Protein AF-A0A6L7X8C3-F1 (afdb_monomer_lite)

Structure (mmCIF, N/CA/C/O backbone):
data_AF-A0A6L7X8C3-F1
#
_entry.id   AF-A0A6L7X8C3-F1
#
loop_
_atom_site.group_PDB
_atom_site.id
_atom_site.type_symbol
_atom_site.label_atom_id
_atom_site.label_alt_id
_atom_site.label_comp_id
_atom_site.label_asym_id
_atom_site.label_entity_id
_atom_site.label_seq_id
_atom_site.pdbx_PDB_ins_code
_atom_site.Cartn_x
_atom_site.Cartn_y
_atom_site.Cartn_z
_atom_site.occupancy
_atom_site.B_iso_or_equiv
_atom_site.auth_seq_id
_atom_site.auth_comp_id
_atom_site.auth_asym_id
_atom_site.auth_atom_id
_atom_site.pdbx_PDB_model_num
ATOM 1 N N . MET A 1 1 ? -9.008 17.708 -23.093 1.00 43.62 1 MET A N 1
ATOM 2 C CA . MET A 1 1 ? -7.710 17.102 -23.448 1.00 43.62 1 MET A CA 1
ATOM 3 C C . MET A 1 1 ? -7.685 15.734 -22.812 1.00 43.62 1 MET A C 1
ATOM 5 O O . MET A 1 1 ? -7.375 15.624 -21.634 1.00 43.62 1 MET A O 1
ATOM 9 N N . SER A 1 2 ? -8.155 14.732 -23.547 1.00 49.38 2 SER A N 1
ATOM 10 C CA . SER A 1 2 ? -7.994 13.335 -23.157 1.00 49.38 2 SER A CA 1
ATOM 11 C C . SER A 1 2 ? -6.500 13.050 -23.226 1.00 49.38 2 SER A C 1
ATOM 13 O O . SER A 1 2 ? -5.874 13.307 -24.250 1.00 49.38 2 SER A O 1
ATOM 15 N N . ASP A 1 3 ? -5.919 12.673 -22.103 1.00 56.28 3 ASP A N 1
ATOM 16 C CA . ASP A 1 3 ? -4.502 12.371 -21.986 1.00 56.28 3 ASP A CA 1
ATOM 17 C C . ASP A 1 3 ? -4.209 11.075 -22.758 1.00 56.28 3 ASP A C 1
ATOM 19 O O . ASP A 1 3 ? -4.523 9.988 -22.284 1.00 56.28 3 ASP A O 1
ATOM 23 N N . ASP A 1 4 ? -3.661 11.207 -23.970 1.00 57.69 4 ASP A N 1
ATOM 24 C CA . ASP A 1 4 ? -3.344 10.139 -24.941 1.00 57.69 4 ASP A CA 1
ATOM 25 C C . ASP A 1 4 ? -2.161 9.246 -24.503 1.00 57.69 4 ASP A C 1
ATOM 27 O O . ASP A 1 4 ? -1.467 8.620 -25.308 1.00 57.69 4 ASP A O 1
ATOM 31 N N . ARG A 1 5 ? -1.878 9.192 -23.198 1.00 72.69 5 ARG A N 1
ATOM 32 C CA . ARG A 1 5 ? -0.839 8.327 -22.651 1.00 72.69 5 ARG A CA 1
ATOM 33 C C . ARG A 1 5 ? -1.353 6.898 -22.658 1.00 72.69 5 ARG A C 1
ATOM 35 O O . ARG A 1 5 ? -2.193 6.525 -21.843 1.00 72.69 5 ARG A O 1
ATOM 42 N N . GLN A 1 6 ? -0.810 6.100 -23.575 1.00 78.81 6 GLN A N 1
ATOM 43 C CA . GLN A 1 6 ? -0.976 4.654 -23.566 1.00 78.81 6 GLN A CA 1
ATOM 44 C C . GLN A 1 6 ? -0.704 4.129 -22.145 1.00 78.81 6 GLN A C 1
ATOM 46 O O . GLN A 1 6 ? 0.316 4.505 -21.549 1.00 78.81 6 GLN A O 1
ATOM 51 N N . PRO A 1 7 ? -1.616 3.320 -21.574 1.00 82.56 7 PRO A N 1
ATOM 52 C CA . PRO A 1 7 ? -1.452 2.828 -20.219 1.00 82.56 7 PRO A CA 1
ATOM 53 C C . PRO A 1 7 ? -0.137 2.047 -20.092 1.00 82.56 7 PRO A C 1
ATOM 55 O O . PRO A 1 7 ? 0.311 1.428 -21.066 1.00 82.56 7 PRO A O 1
ATOM 58 N N . PRO A 1 8 ? 0.502 2.075 -18.910 1.00 85.69 8 PRO A N 1
ATOM 59 C CA . PRO A 1 8 ? 1.682 1.264 -18.645 1.00 85.69 8 PRO A CA 1
ATOM 60 C C . PRO A 1 8 ? 1.452 -0.209 -19.007 1.00 85.69 8 PRO A C 1
ATOM 62 O O . PRO A 1 8 ? 0.354 -0.732 -18.839 1.00 85.69 8 PRO A O 1
ATOM 65 N N . ALA A 1 9 ? 2.498 -0.907 -19.454 1.00 89.69 9 ALA A N 1
ATOM 66 C CA . ALA A 1 9 ? 2.394 -2.324 -19.824 1.00 89.69 9 ALA A CA 1
ATOM 67 C C . ALA A 1 9 ? 1.949 -3.236 -18.660 1.00 89.69 9 ALA A C 1
ATOM 69 O O . ALA A 1 9 ? 1.484 -4.345 -18.893 1.00 89.69 9 ALA A O 1
ATOM 70 N N . ASP A 1 10 ? 2.088 -2.774 -17.414 1.00 91.81 10 ASP A N 1
ATOM 71 C CA . ASP A 1 10 ? 1.674 -3.469 -16.193 1.00 91.81 10 ASP A CA 1
ATOM 72 C C . ASP A 1 10 ? 0.289 -3.029 -15.678 1.00 91.81 10 ASP A C 1
ATOM 74 O O . ASP A 1 10 ? -0.069 -3.353 -14.545 1.00 91.81 10 ASP A O 1
ATOM 78 N N . GLN A 1 11 ? -0.495 -2.295 -16.478 1.00 93.06 11 GLN A N 1
ATOM 79 C CA . GLN A 1 11 ? -1.775 -1.718 -16.056 1.00 93.06 11 GLN A CA 1
ATOM 80 C C . GLN A 1 11 ? -2.740 -2.763 -15.481 1.00 93.06 11 GLN A C 1
ATOM 82 O O . GLN A 1 11 ? -3.291 -2.541 -14.404 1.00 93.06 11 GLN A O 1
ATOM 87 N N . ASP A 1 12 ? -2.863 -3.931 -16.111 1.00 94.31 12 ASP A N 1
ATOM 88 C CA . ASP A 1 12 ? -3.729 -5.009 -15.620 1.00 94.31 12 ASP A CA 1
ATOM 89 C C . ASP A 1 12 ? -3.313 -5.480 -14.215 1.00 94.31 12 ASP A C 1
ATOM 91 O O . ASP A 1 12 ? -4.149 -5.715 -13.343 1.00 94.31 12 ASP A O 1
ATOM 95 N N . VAL A 1 13 ? -2.004 -5.568 -13.947 1.00 93.62 13 VAL A N 1
ATOM 96 C CA . VAL A 1 13 ? -1.478 -5.945 -12.624 1.00 93.62 13 VAL A CA 1
ATOM 97 C C . VAL A 1 13 ? -1.808 -4.870 -11.591 1.00 93.62 13 VAL A C 1
ATOM 99 O O . VAL A 1 13 ? -2.189 -5.196 -10.463 1.00 93.62 13 VAL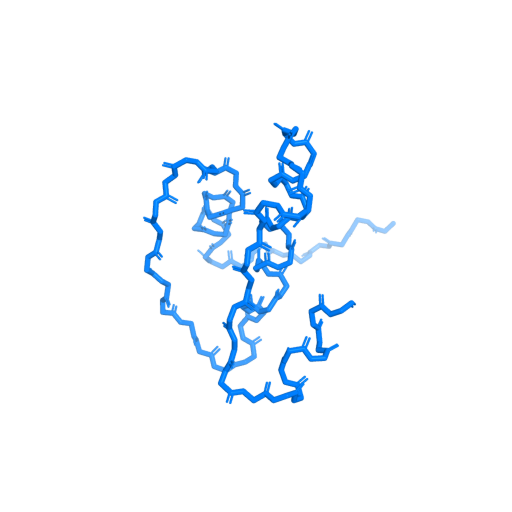 A O 1
ATOM 102 N N . ARG A 1 14 ? -1.709 -3.590 -11.972 1.00 94.81 14 ARG A N 1
ATOM 103 C CA . ARG A 1 14 ? -2.081 -2.462 -11.105 1.00 94.81 14 ARG A CA 1
ATOM 104 C C . ARG A 1 14 ? -3.560 -2.506 -10.757 1.00 94.81 14 ARG A C 1
ATOM 106 O O . ARG A 1 14 ? -3.902 -2.356 -9.589 1.00 94.81 14 ARG A O 1
ATOM 113 N N . GLU A 1 15 ? -4.428 -2.733 -11.735 1.00 96.00 15 GLU A N 1
ATOM 114 C CA . GLU A 1 15 ? -5.877 -2.785 -11.529 1.00 96.00 15 GLU A CA 1
ATOM 115 C C . GLU A 1 15 ? -6.282 -3.945 -10.626 1.00 96.00 15 GLU A C 1
ATOM 117 O O . GLU A 1 15 ? -7.065 -3.751 -9.694 1.00 96.00 15 GLU A O 1
ATOM 122 N N . ARG A 1 16 ? -5.691 -5.125 -10.830 1.00 97.00 16 ARG A N 1
ATOM 123 C CA . ARG A 1 16 ? -5.891 -6.272 -9.939 1.00 97.00 16 ARG A CA 1
ATOM 124 C C . ARG A 1 16 ? -5.445 -5.957 -8.516 1.00 97.00 16 ARG A C 1
ATOM 126 O O . ARG A 1 16 ? -6.222 -6.121 -7.580 1.00 97.00 16 ARG A O 1
ATOM 133 N N . PHE A 1 17 ? -4.242 -5.413 -8.341 1.00 96.94 17 PHE A N 1
ATOM 134 C CA . PHE A 1 17 ? -3.766 -4.997 -7.022 1.00 96.94 17 PHE A CA 1
ATOM 135 C C . PHE A 1 17 ? -4.631 -3.893 -6.397 1.00 96.94 17 PHE A C 1
ATOM 137 O O . PHE A 1 17 ? -4.765 -3.833 -5.184 1.00 96.94 17 PHE A O 1
ATOM 144 N N . ILE A 1 18 ? -5.237 -2.999 -7.167 1.00 97.25 18 ILE A N 1
ATOM 145 C CA . ILE A 1 18 ? -6.044 -1.908 -6.607 1.00 97.25 18 ILE A CA 1
ATOM 146 C C . ILE A 1 18 ? -7.456 -2.383 -6.216 1.00 97.25 18 ILE A C 1
ATOM 148 O O . ILE A 1 18 ? -8.038 -1.833 -5.278 1.00 97.25 18 ILE A O 1
ATOM 152 N N . ASN A 1 19 ? -8.002 -3.397 -6.896 1.00 97.56 19 ASN A N 1
ATOM 153 C CA . ASN A 1 19 ? -9.411 -3.788 -6.768 1.00 97.56 19 ASN A CA 1
ATOM 154 C C . ASN A 1 19 ? -9.645 -5.161 -6.106 1.00 97.56 19 ASN A C 1
ATOM 156 O O . ASN A 1 19 ? -10.703 -5.369 -5.518 1.00 97.56 19 ASN A O 1
ATOM 160 N N . GLU A 1 20 ? -8.689 -6.096 -6.139 1.00 97.94 20 GLU A N 1
ATOM 161 C CA . GLU A 1 20 ? -8.801 -7.401 -5.460 1.00 97.94 20 GLU A CA 1
ATOM 162 C C . GLU A 1 20 ? -8.435 -7.252 -3.971 1.00 97.94 20 GLU A C 1
ATOM 164 O O . GLU A 1 20 ? -7.318 -7.552 -3.533 1.00 97.94 20 GLU A O 1
ATOM 169 N N . LEU A 1 21 ? -9.366 -6.709 -3.184 1.00 96.75 21 LEU A N 1
ATOM 170 C CA . LEU A 1 21 ? -9.110 -6.250 -1.814 1.00 96.75 21 LEU A CA 1
ATOM 171 C C . LEU A 1 21 ? -8.883 -7.373 -0.792 1.00 96.75 21 LEU A C 1
ATOM 173 O O . LEU A 1 21 ? -8.118 -7.175 0.151 1.00 96.75 21 LEU A O 1
ATOM 177 N N . ASP A 1 22 ? -9.459 -8.553 -1.019 1.00 96.25 22 ASP A N 1
ATOM 178 C CA . ASP A 1 22 ? -9.328 -9.721 -0.135 1.00 96.25 22 ASP A CA 1
ATOM 179 C C . ASP A 1 22 ? -8.224 -10.701 -0.587 1.00 96.25 22 ASP A C 1
ATOM 181 O O . ASP A 1 22 ? -8.151 -11.839 -0.130 1.00 96.25 22 ASP A O 1
ATOM 185 N N . THR A 1 23 ? -7.348 -10.265 -1.499 1.00 96.50 23 THR A N 1
ATOM 186 C CA . THR A 1 23 ? -6.205 -11.046 -1.996 1.00 96.50 23 THR A CA 1
ATOM 187 C C . THR A 1 23 ? -4.887 -10.455 -1.506 1.00 96.50 23 THR A C 1
ATOM 189 O O . THR A 1 23 ? -4.681 -9.241 -1.565 1.00 96.50 23 THR A O 1
ATOM 192 N N . SER A 1 24 ? -3.977 -11.316 -1.045 1.00 96.19 24 SER A N 1
ATOM 193 C CA . SER A 1 24 ? -2.607 -10.940 -0.684 1.00 96.19 24 SER A CA 1
ATOM 194 C C . SER A 1 24 ? -1.716 -10.913 -1.921 1.00 96.19 24 SER A C 1
ATOM 196 O O . SER A 1 24 ? -1.673 -11.879 -2.680 1.00 96.19 24 SER A O 1
ATOM 198 N N . PHE A 1 25 ? -0.961 -9.829 -2.092 1.00 95.56 25 PHE A N 1
ATOM 199 C CA . PHE A 1 25 ? -0.059 -9.644 -3.226 1.00 95.56 25 PHE A CA 1
ATOM 200 C C . PHE A 1 25 ? 1.392 -9.548 -2.768 1.00 95.56 25 PHE A C 1
ATOM 202 O O . PHE A 1 25 ? 1.704 -8.864 -1.794 1.00 95.56 25 PHE A O 1
ATOM 209 N N . PHE A 1 26 ? 2.281 -10.174 -3.533 1.00 94.44 26 PHE A N 1
ATOM 210 C CA . PHE A 1 26 ? 3.700 -9.852 -3.544 1.00 94.44 26 PHE A CA 1
ATOM 211 C C . PHE A 1 26 ? 3.987 -9.085 -4.834 1.00 94.44 26 PHE A C 1
ATOM 213 O O . PHE A 1 26 ? 3.703 -9.584 -5.922 1.00 94.44 26 PHE A O 1
ATOM 220 N N . LEU A 1 27 ? 4.499 -7.863 -4.707 1.00 89.69 27 LEU A N 1
ATOM 221 C CA . LEU A 1 27 ? 4.786 -6.994 -5.842 1.00 89.69 27 LEU A CA 1
ATOM 222 C C . LEU A 1 27 ? 6.281 -6.718 -5.920 1.00 89.69 27 LEU A C 1
ATOM 224 O O . LEU A 1 27 ? 6.876 -6.211 -4.969 1.00 89.69 27 LEU A O 1
ATOM 228 N N . GLU A 1 28 ? 6.857 -6.978 -7.085 1.00 90.88 28 GLU A N 1
ATOM 229 C CA . GLU A 1 28 ? 8.192 -6.520 -7.439 1.00 90.88 28 GLU A CA 1
ATOM 230 C C . GLU A 1 28 ? 8.063 -5.310 -8.365 1.00 90.88 28 GLU A C 1
ATOM 232 O O . GLU A 1 28 ? 7.340 -5.346 -9.360 1.00 90.88 28 GLU A O 1
ATOM 237 N N . ALA A 1 29 ? 8.723 -4.206 -8.019 1.00 87.75 29 ALA A N 1
ATOM 238 C CA . ALA A 1 29 ? 8.621 -2.973 -8.783 1.00 87.75 29 ALA A CA 1
ATOM 239 C C . ALA A 1 29 ? 9.933 -2.186 -8.729 1.00 87.75 29 ALA A C 1
ATOM 241 O O . ALA A 1 29 ? 10.482 -1.933 -7.655 1.00 87.75 29 ALA A O 1
ATOM 242 N N . GLY A 1 30 ? 10.411 -1.745 -9.895 1.00 87.19 30 GLY A N 1
ATOM 243 C CA . GLY A 1 30 ? 11.616 -0.924 -10.003 1.00 87.19 30 GLY A CA 1
ATOM 244 C C . GLY A 1 30 ? 11.465 0.463 -9.364 1.00 87.19 30 GLY A C 1
ATOM 245 O O . GLY A 1 30 ? 10.362 0.925 -9.044 1.00 87.19 30 GLY A O 1
ATOM 246 N N . ALA A 1 31 ? 12.582 1.172 -9.193 1.00 86.31 31 ALA A N 1
ATOM 247 C CA . ALA A 1 31 ? 12.556 2.578 -8.791 1.00 86.31 31 ALA A CA 1
ATOM 248 C C . ALA A 1 31 ? 11.747 3.420 -9.801 1.00 86.31 31 ALA A C 1
ATOM 250 O O . ALA A 1 31 ? 11.779 3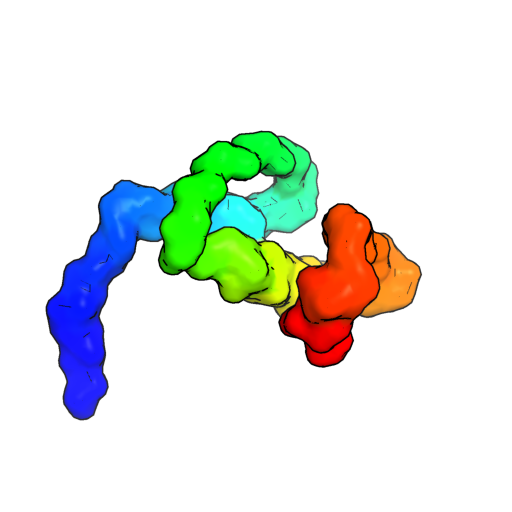.160 -10.998 1.00 86.31 31 ALA A O 1
ATOM 251 N N . GLY A 1 32 ? 10.986 4.409 -9.320 1.00 84.31 32 GLY A N 1
ATOM 252 C CA . GLY A 1 32 ? 10.184 5.288 -10.188 1.00 84.31 32 GLY A CA 1
ATOM 253 C C . GLY A 1 32 ? 8.917 4.670 -10.803 1.00 84.31 32 GLY A C 1
ATOM 254 O O . GLY A 1 32 ? 8.152 5.386 -11.433 1.00 84.31 32 GLY A O 1
ATOM 255 N N . SER A 1 33 ? 8.622 3.390 -10.566 1.00 85.56 33 SER A N 1
ATOM 256 C CA . SER A 1 33 ? 7.444 2.677 -11.108 1.00 85.56 33 SER A CA 1
ATOM 257 C C . SER A 1 33 ? 6.075 3.129 -10.564 1.00 85.56 33 SER A C 1
ATOM 259 O O . SER A 1 33 ? 5.040 2.578 -10.940 1.00 85.56 33 SER A O 1
ATOM 261 N N . GLY A 1 34 ? 6.028 4.094 -9.641 1.00 88.00 34 GLY A N 1
ATOM 262 C CA . GLY A 1 34 ? 4.774 4.545 -9.024 1.00 88.00 34 GLY A CA 1
ATOM 263 C C . GLY A 1 34 ? 4.184 3.581 -7.984 1.00 88.00 34 GLY A C 1
ATOM 264 O O . GLY A 1 34 ? 2.990 3.645 -7.705 1.00 88.00 34 GLY A O 1
ATOM 265 N N . LYS A 1 35 ? 5.002 2.699 -7.388 1.00 90.62 35 LYS A N 1
ATOM 266 C CA . LYS A 1 35 ? 4.591 1.756 -6.325 1.00 90.62 35 LYS A CA 1
ATOM 267 C C . LYS A 1 35 ? 3.830 2.415 -5.162 1.00 90.62 35 LYS A C 1
ATOM 269 O O . LYS A 1 35 ? 2.810 1.897 -4.723 1.00 90.62 35 LYS A O 1
ATOM 274 N N . THR A 1 36 ? 4.272 3.589 -4.705 1.00 89.62 36 THR A N 1
ATOM 275 C CA . THR A 1 36 ? 3.589 4.328 -3.631 1.00 89.62 36 THR A CA 1
ATOM 276 C C . THR A 1 36 ? 2.179 4.732 -4.061 1.00 89.62 36 THR A C 1
ATOM 278 O O . THR A 1 36 ? 1.229 4.530 -3.314 1.00 89.62 36 THR A O 1
ATOM 281 N N . SER A 1 37 ? 2.012 5.213 -5.298 1.00 91.38 37 SER A N 1
ATOM 282 C CA . SER A 1 37 ? 0.712 5.636 -5.828 1.00 91.38 37 SER A CA 1
ATOM 283 C C . SER A 1 37 ? -0.299 4.490 -5.890 1.00 91.38 37 SER A C 1
AT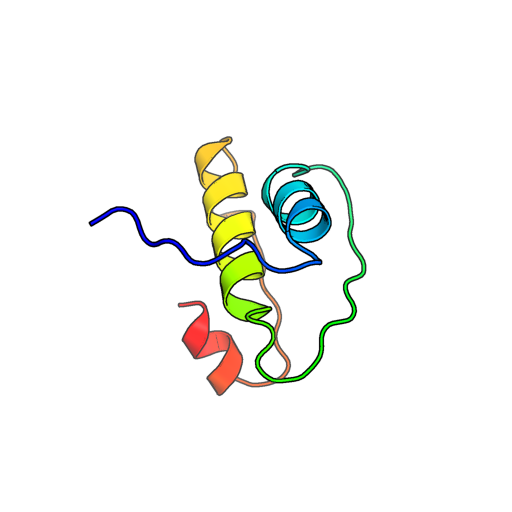OM 285 O O . SER A 1 37 ? -1.456 4.687 -5.527 1.00 91.38 37 SER A O 1
ATOM 287 N N . VAL A 1 38 ? 0.121 3.286 -6.297 1.00 93.50 38 VAL A N 1
ATOM 288 C CA . VAL A 1 38 ? -0.785 2.122 -6.331 1.00 93.50 38 VAL A CA 1
ATOM 289 C C . VAL A 1 38 ? -1.118 1.606 -4.928 1.00 93.50 38 VAL A C 1
ATOM 291 O O . VAL A 1 38 ? -2.256 1.206 -4.694 1.00 93.50 38 VAL A O 1
ATOM 294 N N . ILE A 1 39 ? -0.182 1.679 -3.970 1.00 93.62 39 ILE A N 1
ATOM 295 C CA . ILE A 1 39 ? -0.446 1.353 -2.556 1.00 93.62 39 ILE A CA 1
ATOM 296 C C . ILE A 1 39 ? -1.491 2.313 -1.973 1.00 93.62 39 ILE A C 1
ATOM 298 O O . ILE A 1 39 ? -2.466 1.860 -1.376 1.00 93.62 39 ILE A O 1
ATOM 302 N N . VAL A 1 40 ? -1.339 3.621 -2.203 1.00 94.25 40 VAL A N 1
ATOM 303 C CA . VAL A 1 40 ? -2.316 4.631 -1.766 1.00 94.25 40 VAL A CA 1
ATOM 304 C C . VAL A 1 40 ? -3.681 4.383 -2.412 1.00 94.25 40 VAL A C 1
ATOM 306 O O . VAL A 1 40 ? -4.691 4.367 -1.712 1.00 94.25 40 VAL A O 1
ATOM 309 N N . ALA A 1 41 ? -3.727 4.118 -3.721 1.00 95.75 41 ALA A N 1
ATOM 310 C CA . ALA A 1 41 ? -4.975 3.807 -4.419 1.00 95.75 41 ALA A CA 1
ATOM 311 C C . ALA A 1 41 ? -5.682 2.570 -3.833 1.00 95.75 41 ALA A C 1
ATOM 313 O O . ALA A 1 41 ? -6.898 2.600 -3.637 1.00 95.75 41 ALA A O 1
ATOM 314 N N . ARG A 1 42 ? -4.934 1.514 -3.479 1.00 96.75 42 ARG A N 1
ATOM 315 C CA . ARG A 1 42 ? -5.491 0.328 -2.812 1.00 96.75 42 ARG A CA 1
ATOM 316 C C . ARG A 1 42 ? -6.052 0.660 -1.426 1.00 96.75 42 ARG A C 1
ATOM 318 O O . ARG A 1 42 ? -7.153 0.220 -1.112 1.00 96.75 42 ARG A O 1
ATOM 325 N N . ILE A 1 43 ? -5.349 1.455 -0.612 1.00 95.69 43 ILE A N 1
ATOM 326 C CA . ILE A 1 43 ? -5.842 1.891 0.711 1.00 95.69 43 ILE A CA 1
ATOM 327 C C . ILE A 1 43 ? -7.142 2.691 0.565 1.00 95.69 43 ILE A C 1
ATOM 329 O O . ILE A 1 43 ? -8.117 2.421 1.265 1.00 95.69 43 ILE A O 1
ATOM 333 N N . VAL A 1 44 ? -7.195 3.624 -0.389 1.00 96.06 44 VAL A N 1
ATOM 334 C CA . VAL A 1 44 ? -8.417 4.381 -0.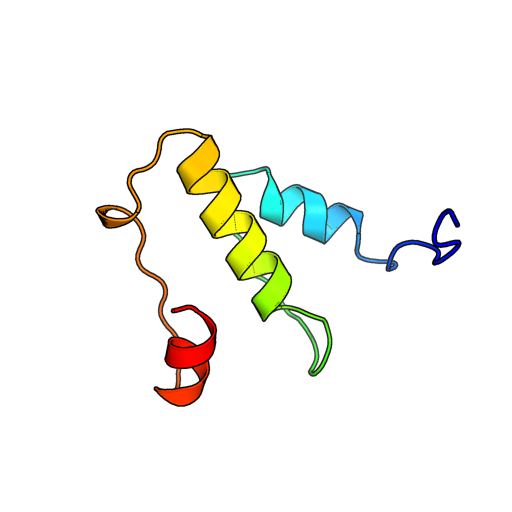697 1.00 96.06 44 VAL A CA 1
ATOM 335 C C . VAL A 1 44 ? -9.558 3.439 -1.086 1.00 96.06 44 VAL A C 1
ATOM 337 O O . VAL A 1 44 ? -10.682 3.617 -0.618 1.00 96.06 44 VAL A O 1
ATOM 340 N N . ASN A 1 45 ? -9.289 2.417 -1.898 1.00 97.69 45 ASN A N 1
ATOM 341 C CA . ASN A 1 45 ? -10.302 1.438 -2.276 1.00 97.69 45 ASN A CA 1
ATOM 342 C C . ASN A 1 45 ? -10.761 0.560 -1.108 1.00 97.69 45 ASN A C 1
ATOM 344 O O . ASN A 1 45 ? -11.959 0.299 -1.016 1.00 97.69 45 ASN A O 1
ATOM 348 N N . LEU A 1 46 ? -9.876 0.159 -0.191 1.00 97.12 46 LEU A N 1
ATOM 349 C CA . LEU A 1 46 ? -10.272 -0.529 1.046 1.00 97.12 46 LEU A CA 1
ATOM 350 C C . LEU A 1 46 ? -11.285 0.306 1.835 1.00 97.12 46 LEU A C 1
ATOM 352 O O . LEU A 1 46 ? -12.340 -0.205 2.212 1.00 97.12 46 LEU A O 1
ATOM 356 N N . VAL A 1 47 ? -11.008 1.601 2.005 1.00 96.94 47 VAL A N 1
ATOM 357 C CA . VAL A 1 47 ? -11.905 2.518 2.722 1.00 96.94 47 VAL A CA 1
ATOM 358 C C . VAL A 1 47 ? -13.225 2.720 1.978 1.00 96.94 47 VAL A C 1
ATOM 360 O O . VAL A 1 47 ? -14.296 2.648 2.578 1.00 96.94 47 VAL A O 1
ATOM 363 N N . ARG A 1 48 ? -13.181 2.907 0.653 1.00 97.50 48 ARG A N 1
ATOM 364 C CA . ARG A 1 48 ? -14.390 3.022 -0.184 1.00 97.50 48 ARG A CA 1
ATOM 365 C C . ARG A 1 48 ? -15.275 1.777 -0.134 1.00 97.50 48 ARG A C 1
ATOM 367 O O . ARG A 1 48 ? -16.482 1.902 -0.304 1.00 97.50 48 ARG A O 1
AT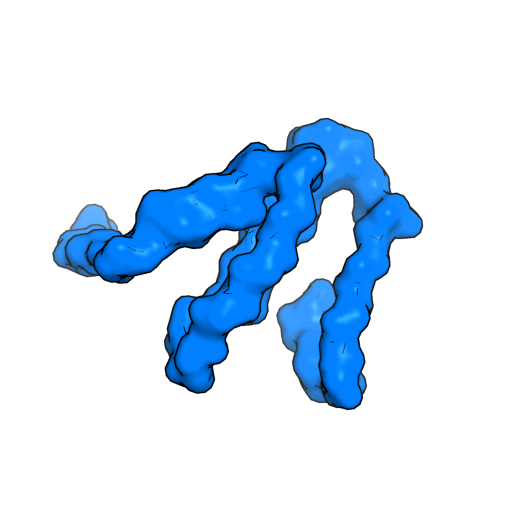OM 374 N N . ASN A 1 49 ? -14.692 0.606 0.116 1.00 97.31 49 ASN A N 1
ATOM 375 C CA . ASN A 1 49 ? -15.408 -0.661 0.270 1.00 97.31 49 ASN A CA 1
ATOM 376 C C . ASN A 1 49 ? -15.754 -0.984 1.738 1.00 97.31 49 ASN A C 1
ATOM 378 O O . ASN A 1 49 ? -16.065 -2.126 2.066 1.00 97.31 49 ASN A O 1
ATOM 382 N N . GLY A 1 50 ? -15.733 0.017 2.624 1.00 96.81 50 GLY A N 1
ATOM 383 C CA . GLY A 1 50 ? -16.286 -0.082 3.975 1.00 96.81 50 GLY A CA 1
ATOM 384 C C . GLY A 1 50 ? -15.306 -0.516 5.063 1.00 96.81 50 GLY A C 1
ATOM 385 O O . GLY A 1 50 ? -15.725 -0.647 6.211 1.00 96.81 50 GLY A O 1
ATOM 386 N N . ARG A 1 51 ? -14.015 -0.709 4.754 1.00 97.19 51 ARG A N 1
ATOM 387 C CA . ARG A 1 51 ? -12.991 -0.885 5.798 1.00 97.19 51 ARG A CA 1
ATOM 388 C C . ARG A 1 51 ? -12.756 0.442 6.510 1.00 97.19 51 ARG A C 1
ATOM 390 O O . ARG A 1 51 ? -12.638 1.487 5.870 1.00 97.19 51 ARG A O 1
ATOM 397 N N . GLN A 1 52 ? -12.655 0.419 7.831 1.00 97.38 52 GLN A N 1
ATOM 398 C CA . GLN A 1 52 ? -12.297 1.622 8.575 1.00 97.38 52 GLN A CA 1
ATOM 399 C C . GLN A 1 52 ? -10.798 1.878 8.418 1.00 97.38 52 GLN A C 1
ATOM 401 O O . GLN A 1 52 ? -10.000 0.944 8.422 1.00 97.38 52 GLN A O 1
ATOM 406 N N . LEU A 1 53 ? -10.379 3.143 8.322 1.00 94.31 53 LEU A N 1
ATOM 407 C CA . LEU A 1 53 ? -8.950 3.461 8.207 1.00 94.31 53 LEU A CA 1
ATOM 408 C C . LEU A 1 53 ? -8.147 2.945 9.416 1.00 94.31 53 LEU A C 1
ATOM 410 O O . LEU A 1 53 ? -7.005 2.531 9.263 1.00 94.31 53 LEU A O 1
ATOM 414 N N . SER A 1 54 ? -8.767 2.900 10.599 1.00 96.56 54 SER A N 1
ATOM 415 C CA . SER A 1 54 ? -8.200 2.321 11.824 1.00 96.56 54 SER A CA 1
ATOM 416 C C . SER A 1 54 ? -7.937 0.811 11.751 1.00 96.56 54 SER A C 1
ATOM 418 O O . SER A 1 54 ? -7.200 0.291 12.583 1.00 96.56 54 SER A O 1
ATOM 420 N N . GLU A 1 55 ? -8.516 0.105 10.779 1.00 96.44 55 GLU A N 1
ATOM 421 C CA . GLU A 1 55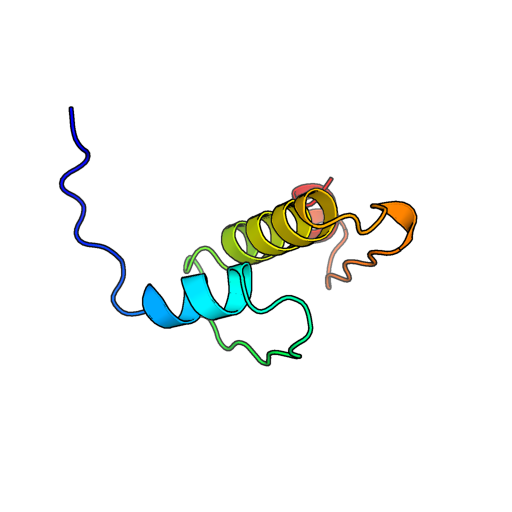 ? -8.297 -1.328 10.537 1.00 96.44 55 GLU A CA 1
ATOM 422 C C . GLU A 1 55 ? -7.131 -1.579 9.564 1.00 96.44 55 GLU A C 1
ATOM 424 O O . GLU A 1 55 ? -6.771 -2.729 9.313 1.00 96.44 55 GLU A O 1
ATOM 429 N N . ILE A 1 56 ? -6.535 -0.519 9.003 1.00 95.06 56 ILE A N 1
ATOM 430 C CA . ILE A 1 56 ? -5.487 -0.601 7.985 1.00 95.06 56 ILE A CA 1
ATOM 431 C C . ILE A 1 56 ? -4.152 -0.166 8.591 1.00 95.06 56 ILE A C 1
ATOM 433 O O . ILE A 1 56 ? -4.007 0.948 9.089 1.00 95.06 56 ILE A O 1
ATOM 437 N N . VAL A 1 57 ? -3.142 -1.031 8.485 1.00 94.62 57 VAL A N 1
ATOM 438 C CA . VAL A 1 57 ? -1.762 -0.726 8.883 1.00 94.62 57 VAL A CA 1
ATOM 439 C C . VAL A 1 57 ? -0.871 -0.731 7.644 1.00 94.62 57 VAL A C 1
ATOM 441 O O . VAL A 1 57 ? -0.762 -1.745 6.956 1.00 94.62 57 VAL A O 1
ATOM 444 N N . ALA A 1 58 ? -0.211 0.396 7.374 1.00 93.06 58 ALA A N 1
ATOM 445 C CA . ALA A 1 58 ? 0.824 0.509 6.351 1.00 93.06 58 ALA A CA 1
ATOM 446 C C . ALA A 1 58 ? 2.204 0.596 7.015 1.00 93.06 58 ALA A C 1
ATOM 448 O O . ALA A 1 58 ? 2.433 1.441 7.878 1.00 93.06 58 ALA A O 1
ATOM 449 N N . ILE A 1 59 ? 3.125 -0.283 6.613 1.00 93.25 59 ILE A N 1
ATOM 450 C CA . ILE A 1 59 ? 4.474 -0.376 7.183 1.00 93.25 59 ILE A CA 1
ATOM 451 C C . ILE A 1 59 ? 5.487 -0.037 6.093 1.00 93.25 59 ILE A C 1
ATOM 453 O O . ILE A 1 59 ? 5.449 -0.597 4.998 1.00 93.25 59 ILE A O 1
ATOM 457 N N . THR A 1 60 ? 6.419 0.862 6.399 1.00 91.94 60 THR A N 1
ATOM 458 C CA . THR A 1 60 ? 7.501 1.266 5.493 1.00 91.94 60 THR A CA 1
ATOM 459 C C . THR A 1 60 ? 8.842 1.262 6.214 1.00 91.94 60 THR A C 1
ATOM 461 O O . THR A 1 60 ? 8.894 1.438 7.426 1.00 91.94 60 THR A O 1
ATOM 464 N N . PHE A 1 61 ? 9.942 1.121 5.470 1.00 92.56 61 PHE A N 1
ATOM 465 C CA . PHE A 1 61 ? 11.285 1.028 6.057 1.00 92.56 61 PHE A CA 1
ATOM 466 C C . PHE A 1 61 ? 11.793 2.333 6.699 1.00 92.56 61 PHE A C 1
ATOM 468 O O . PHE A 1 61 ? 12.641 2.288 7.583 1.00 92.56 61 PHE A O 1
ATOM 475 N N . THR A 1 62 ? 11.312 3.501 6.259 1.00 92.81 62 THR A N 1
ATOM 476 C CA . THR A 1 62 ? 11.781 4.801 6.773 1.00 92.81 62 THR A CA 1
ATOM 477 C C . THR A 1 62 ? 10.622 5.708 7.157 1.00 92.81 62 THR A C 1
ATOM 479 O O . THR A 1 62 ? 9.574 5.676 6.514 1.00 92.81 62 THR A O 1
ATOM 482 N N . GLU A 1 63 ? 10.853 6.591 8.130 1.00 92.06 63 GLU A N 1
ATOM 483 C CA . GLU A 1 63 ? 9.909 7.652 8.518 1.00 92.06 63 GLU A CA 1
ATOM 484 C C . GLU A 1 63 ? 9.557 8.581 7.352 1.00 92.06 63 GLU A C 1
ATOM 486 O O . GLU A 1 63 ? 8.420 9.026 7.224 1.00 92.06 63 GLU A O 1
ATOM 491 N N . LYS A 1 64 ? 10.516 8.847 6.453 1.00 89.94 64 LYS A N 1
ATOM 492 C CA . LYS A 1 64 ? 10.263 9.652 5.253 1.00 89.94 64 LYS A CA 1
ATOM 493 C C . LYS A 1 64 ? 9.226 8.984 4.349 1.00 89.94 64 LYS A C 1
ATOM 495 O O . LYS A 1 64 ? 8.295 9.650 3.916 1.00 89.94 64 LYS A O 1
ATOM 500 N N . ALA A 1 65 ? 9.368 7.681 4.101 1.00 86.94 65 ALA A N 1
ATOM 501 C CA . ALA A 1 65 ? 8.409 6.923 3.300 1.00 86.94 65 ALA A CA 1
ATOM 502 C C . ALA A 1 65 ? 7.044 6.800 3.998 1.00 86.94 65 ALA A C 1
ATOM 504 O O . ALA A 1 65 ? 6.018 6.889 3.333 1.00 86.94 65 ALA A O 1
ATOM 505 N N . ALA A 1 66 ? 7.018 6.665 5.328 1.00 88.25 66 ALA A N 1
ATOM 506 C CA . ALA A 1 66 ? 5.773 6.701 6.095 1.00 88.25 66 ALA A CA 1
ATOM 507 C C . ALA A 1 66 ? 5.078 8.067 5.971 1.00 88.25 66 ALA A C 1
ATOM 509 O O . ALA A 1 66 ? 3.860 8.142 5.839 1.00 88.25 66 ALA A O 1
ATOM 510 N N . GLY A 1 67 ? 5.855 9.154 5.970 1.00 86.75 67 GLY A N 1
ATOM 511 C CA . GLY A 1 67 ? 5.362 10.513 5.768 1.00 86.75 67 GLY A CA 1
ATOM 512 C C . GLY A 1 67 ? 4.728 10.750 4.395 1.00 86.75 67 GLY A C 1
ATOM 513 O O . GLY A 1 67 ? 3.841 11.587 4.297 1.00 86.75 67 GLY A O 1
ATOM 514 N N . GLU A 1 68 ? 5.120 10.001 3.361 1.00 85.88 68 GLU A N 1
ATOM 515 C CA . GLU A 1 68 ? 4.480 10.058 2.034 1.00 85.88 68 GLU A CA 1
ATOM 516 C C . GLU A 1 68 ? 3.081 9.413 2.011 1.00 85.88 68 GLU A C 1
ATOM 518 O O . GLU A 1 68 ? 2.330 9.635 1.064 1.00 85.88 68 GLU A O 1
ATOM 523 N N . LEU A 1 69 ? 2.734 8.610 3.026 1.00 82.38 69 LEU A N 1
ATOM 524 C CA . LEU A 1 69 ? 1.436 7.934 3.159 1.00 82.38 69 LEU A CA 1
ATOM 525 C C . LEU A 1 69 ? 0.454 8.657 4.098 1.00 82.38 69 LEU A C 1
ATOM 527 O O . LEU A 1 69 ? -0.674 8.186 4.245 1.00 82.38 69 LEU A O 1
ATOM 531 N N . ARG A 1 70 ? 0.890 9.732 4.768 1.00 71.94 70 ARG A N 1
ATOM 532 C CA . ARG A 1 70 ? 0.066 10.519 5.700 1.00 71.94 70 ARG A CA 1
ATOM 533 C C . ARG A 1 70 ? -0.962 11.396 4.994 1.00 71.94 70 ARG A C 1
ATOM 535 O O . ARG A 1 70 ? -0.674 11.881 3.880 1.00 71.94 70 ARG A O 1
#

Foldseek 3Di:
DPPPDDDPPCVVVLVCLQAVLVDDDDDDDDPPRCPLVSVLSNLVNCVVVPDDNVNDDDDDPDPVSVVSND

Radius of gyration: 13.5 Å; chains: 1; bounding box: 29×28×37 Å

Secondary structure (DSSP, 8-state):
-----PPPTTHHHHHHHHH-TTS-------TTS-HHHHHHHHHHHHHHTT--GGG-----SSHHHHHTT-

Sequence (70 aa):
MSDDRQPPADQDVRERFINELDTSFFLEAGAGSGKTSVIVARIVNLVRNGRQLSEIVAITFTEKAAGELR

pLDDT: mean 89.74, std 10.94, range [43.62, 97.94]